Protein AF-A0A2S4N8R5-F1 (afdb_monomer)

Solvent-accessible surface area (backbone atoms only — not comparable to full-atom values): 6313 Å² total; per-residue (Å²): 136,84,87,77,91,78,88,81,74,86,78,80,82,78,76,77,73,79,75,76,75,75,77,70,88,65,82,81,84,76,76,81,76,52,71,65,43,36,54,51,11,47,50,42,48,66,61,55,50,41,71,87,46,85,51,78,59,66,81,78,53,58,80,82,55,45,61,66,49,49,62,58,44,29,70,75,69,68,49,50,74,67,57,48,47,21,34,52,49,26,35,52,52,63,70,74,110

pLDDT: mean 81.95, std 19.44, range [42.88, 98.0]

Organism: NCBI:txid1121886

Foldseek 3Di:
DDDDDDDPDDDPPPPPPPPPPPPPPDLPPDDPDDPVLLVLLVCCLVPQCPPPHHRDDLVPDDLVVLLVVLVVVCVVSVPDPSNSVSNSVNSSVVVVD

Sequence (97 aa):
MKKIVFLVSMVLLASCASKNKQIADQPIRGVKYSGEALASGKQIMENDCAKCHKAYSPKDFKQEEWKPIINRMAKKANLTDEQKYQVLDYITYTLSE

Structure (mmCIF, N/CA/C/O backbone):
data_AF-A0A2S4N8R5-F1
#
_entry.id   AF-A0A2S4N8R5-F1
#
loop_
_atom_site.group_PDB
_atom_site.id
_atom_site.type_symbol
_atom_site.label_atom_id
_atom_site.label_alt_id
_atom_site.label_comp_id
_atom_site.label_asym_id
_atom_site.label_entity_id
_atom_site.label_seq_id
_atom_site.pdbx_PDB_ins_code
_atom_site.Cartn_x
_atom_site.Cartn_y
_atom_site.Cartn_z
_atom_site.occupancy
_atom_site.B_iso_or_equiv
_atom_site.auth_seq_id
_atom_site.auth_comp_id
_atom_site.auth_asym_id
_atom_site.auth_atom_id
_atom_site.pdbx_PDB_model_num
ATOM 1 N N . MET A 1 1 ? 57.491 47.128 33.525 1.00 44.97 1 MET A N 1
ATOM 2 C CA . MET A 1 1 ? 56.570 47.470 32.416 1.00 44.97 1 MET A CA 1
ATOM 3 C C . MET A 1 1 ? 56.614 46.362 31.376 1.00 44.97 1 MET A C 1
ATOM 5 O O . MET A 1 1 ? 57.696 45.850 31.141 1.00 44.97 1 MET A O 1
ATOM 9 N N . LYS A 1 2 ? 55.460 46.080 30.749 1.00 42.88 2 LYS A N 1
ATOM 10 C CA . LYS A 1 2 ? 55.149 44.985 29.802 1.00 42.88 2 LYS A CA 1
ATOM 11 C C . LYS A 1 2 ? 54.761 43.674 30.534 1.00 42.88 2 LYS A C 1
ATOM 13 O O . LYS A 1 2 ? 55.632 43.017 31.072 1.00 42.88 2 LYS A O 1
ATOM 18 N N . LYS A 1 3 ? 53.478 43.412 30.855 1.00 45.62 3 LYS A N 1
ATOM 19 C CA . LYS A 1 3 ? 52.303 43.120 29.982 1.00 45.62 3 LYS A CA 1
ATOM 20 C C . LYS A 1 3 ? 52.570 41.832 29.179 1.00 45.62 3 LYS A C 1
ATOM 22 O O . LYS A 1 3 ? 53.614 41.781 28.557 1.00 45.62 3 LYS A O 1
ATOM 27 N N . ILE A 1 4 ? 51.759 40.781 29.088 1.00 59.97 4 ILE A N 1
ATOM 28 C CA . ILE A 1 4 ? 50.317 40.509 29.238 1.00 59.97 4 ILE A CA 1
ATOM 29 C C . ILE A 1 4 ? 50.254 38.957 29.212 1.00 59.97 4 ILE A C 1
ATOM 31 O O . ILE A 1 4 ? 50.978 38.344 28.436 1.00 59.97 4 ILE A O 1
ATOM 35 N N . VAL A 1 5 ? 49.702 38.292 30.230 1.00 54.47 5 VAL A N 1
ATOM 36 C CA . VAL A 1 5 ? 48.371 37.645 30.233 1.00 54.47 5 VAL A CA 1
ATOM 37 C C . VAL A 1 5 ? 48.017 36.897 28.935 1.00 54.47 5 VAL A C 1
ATOM 39 O O . VAL A 1 5 ? 48.034 37.477 27.863 1.00 54.47 5 VAL A O 1
ATOM 42 N N . PHE A 1 6 ? 47.603 3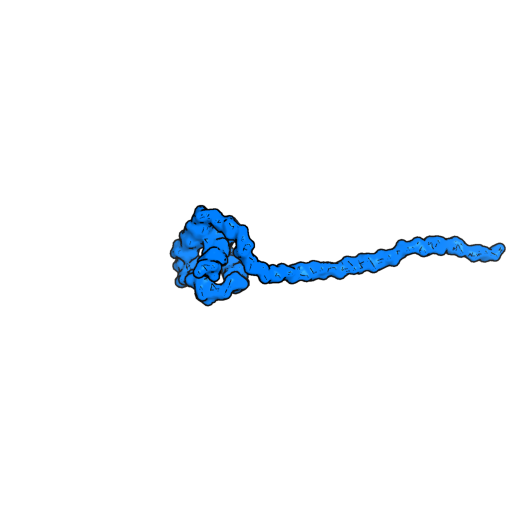5.639 29.102 1.00 50.03 6 PHE A N 1
ATOM 43 C CA . PHE A 1 6 ? 46.621 34.866 28.321 1.00 50.03 6 PHE A CA 1
ATOM 44 C C . PHE A 1 6 ? 47.105 33.469 27.929 1.00 50.03 6 PHE A C 1
ATOM 46 O O . PHE A 1 6 ? 47.582 33.204 26.830 1.00 50.03 6 PHE A O 1
ATOM 53 N N . LEU A 1 7 ? 46.878 32.560 28.882 1.00 54.47 7 LEU A N 1
ATOM 54 C CA . LEU A 1 7 ? 46.440 31.189 28.647 1.00 54.47 7 LEU A CA 1
ATOM 55 C C . LEU A 1 7 ? 45.354 31.175 27.557 1.00 54.47 7 LEU A C 1
ATOM 57 O O . LEU A 1 7 ? 44.194 31.478 27.834 1.00 54.47 7 LEU A O 1
ATOM 61 N N . VAL A 1 8 ? 45.720 30.829 26.325 1.00 56.16 8 VAL A N 1
ATOM 62 C CA . VAL A 1 8 ? 44.749 30.469 25.287 1.00 56.16 8 VAL A CA 1
ATOM 63 C C . VAL A 1 8 ? 44.578 28.960 25.345 1.00 56.16 8 VAL A C 1
ATOM 65 O O . VAL A 1 8 ? 45.332 28.180 24.769 1.00 56.16 8 VAL A O 1
ATOM 68 N N . SER A 1 9 ? 43.591 28.584 26.152 1.00 52.69 9 SER A N 1
ATOM 69 C CA . SER A 1 9 ? 42.998 27.261 26.215 1.00 52.69 9 SER A CA 1
ATOM 70 C C . SER A 1 9 ? 42.427 26.880 24.850 1.00 52.69 9 SER A C 1
ATOM 72 O O . SER A 1 9 ? 41.641 27.623 24.266 1.00 52.69 9 SER A O 1
ATOM 74 N N . MET A 1 10 ? 42.853 25.711 24.377 1.00 63.00 10 MET A N 1
ATOM 75 C CA . MET A 1 10 ? 42.073 24.699 23.664 1.00 63.00 10 MET A CA 1
ATOM 76 C C . MET A 1 10 ? 40.696 25.159 23.147 1.00 63.00 10 MET A C 1
ATOM 78 O O . MET A 1 10 ? 39.719 25.192 23.893 1.00 63.00 10 MET A O 1
ATOM 82 N N . VAL A 1 11 ? 40.585 25.389 21.839 1.00 61.28 11 VAL A N 1
ATOM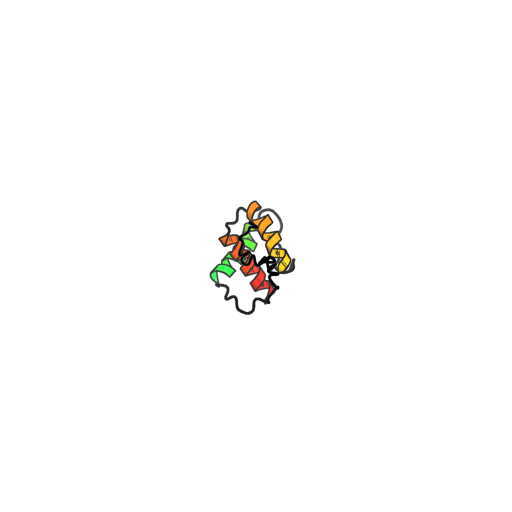 83 C CA . VAL A 1 11 ? 39.308 25.244 21.129 1.00 61.28 11 VAL A CA 1
ATOM 84 C C . VAL A 1 11 ? 39.523 24.201 20.042 1.00 61.28 11 VAL A C 1
ATOM 86 O O . VAL A 1 11 ? 39.939 24.490 18.924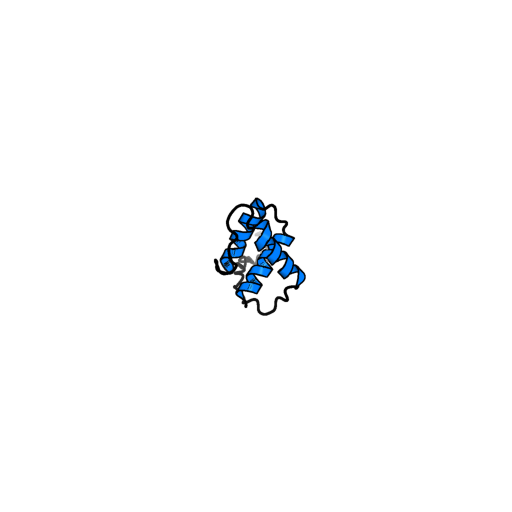 1.00 61.28 11 VAL A O 1
ATOM 89 N N . LEU A 1 12 ? 39.293 22.945 20.428 1.00 61.09 12 LEU A N 1
ATOM 90 C CA . LEU A 1 12 ? 39.115 21.828 19.511 1.00 61.09 12 LEU A CA 1
ATOM 91 C C . LEU A 1 12 ? 37.855 22.094 18.684 1.00 61.09 12 LEU A C 1
ATOM 93 O O . LEU A 1 12 ? 36.737 21.985 19.184 1.00 61.09 12 LEU A O 1
ATOM 97 N N . LEU A 1 13 ? 38.039 22.427 17.410 1.00 58.38 13 LEU A N 1
ATOM 98 C CA . LEU A 1 13 ? 36.973 22.411 16.414 1.00 58.38 13 LEU A CA 1
ATOM 99 C C . LEU A 1 13 ? 36.603 20.950 16.117 1.00 58.38 13 LEU A C 1
ATOM 101 O O . LEU A 1 13 ? 37.082 20.349 15.157 1.00 58.38 13 LEU A O 1
ATOM 105 N N . ALA A 1 14 ? 35.751 20.366 16.958 1.00 61.22 14 ALA A N 1
ATOM 106 C CA . ALA A 1 14 ? 35.056 19.125 16.645 1.00 61.22 14 ALA A CA 1
ATOM 107 C C . ALA A 1 14 ? 33.974 19.424 15.593 1.00 61.22 14 ALA A C 1
ATOM 109 O O . ALA A 1 14 ? 32.817 19.690 15.913 1.00 61.22 14 ALA A O 1
ATOM 110 N N . SER A 1 15 ? 34.367 19.420 14.317 1.00 57.66 15 SER A N 1
ATOM 111 C CA . SER A 1 15 ? 33.424 19.402 13.198 1.00 57.66 15 SER A CA 1
ATOM 112 C C . SER A 1 15 ? 32.787 18.016 13.139 1.00 57.66 15 SER A C 1
ATOM 114 O O . SER A 1 15 ? 33.358 17.064 12.604 1.00 57.66 15 SER A O 1
ATOM 116 N N . CYS A 1 16 ? 31.606 17.879 13.740 1.00 66.44 16 CYS A N 1
ATOM 117 C CA . CYS A 1 16 ? 30.734 16.739 13.502 1.00 66.44 16 CYS A CA 1
ATOM 118 C C . CYS A 1 16 ? 30.256 16.800 12.046 1.00 66.44 16 CYS A C 1
ATOM 120 O O . CYS A 1 16 ? 29.221 17.390 11.737 1.00 66.44 16 CYS A O 1
ATOM 122 N N . ALA A 1 17 ? 31.014 16.177 11.143 1.00 64.56 17 ALA A N 1
ATOM 123 C CA . ALA A 1 17 ? 30.515 15.800 9.833 1.00 64.56 17 ALA A CA 1
ATOM 124 C C . ALA A 1 17 ? 29.260 14.942 10.051 1.00 64.56 17 ALA A C 1
ATOM 126 O O . ALA A 1 17 ? 29.334 13.840 10.600 1.00 64.56 17 ALA A O 1
ATOM 127 N N . SER A 1 18 ? 28.098 15.482 9.678 1.00 59.59 18 SER A N 1
ATOM 128 C CA . SER A 1 18 ? 26.829 14.762 9.732 1.00 59.59 18 SER A CA 1
ATOM 129 C C . SER A 1 18 ? 26.979 13.479 8.928 1.00 59.59 18 SER A C 1
ATOM 131 O O . SER A 1 18 ? 27.108 13.502 7.705 1.00 59.59 18 SER A O 1
ATOM 133 N N . LYS A 1 19 ? 27.018 12.353 9.642 1.00 55.50 19 LYS A N 1
ATOM 134 C CA . LYS A 1 19 ? 27.082 11.017 9.067 1.00 55.50 19 LYS A CA 1
ATOM 135 C C . LYS A 1 19 ? 25.778 10.813 8.306 1.00 55.50 19 LYS A C 1
ATOM 137 O O . LYS A 1 19 ? 24.755 10.482 8.900 1.00 55.50 19 LYS A O 1
ATOM 142 N N . ASN A 1 20 ? 25.813 11.088 7.004 1.00 56.28 20 ASN A N 1
ATOM 143 C CA . ASN A 1 20 ? 24.745 10.770 6.074 1.00 56.28 20 ASN A CA 1
ATOM 144 C C . ASN A 1 20 ? 24.517 9.261 6.185 1.00 56.28 20 ASN A C 1
ATOM 146 O O . ASN A 1 20 ? 25.324 8.454 5.719 1.00 56.28 20 ASN A O 1
ATOM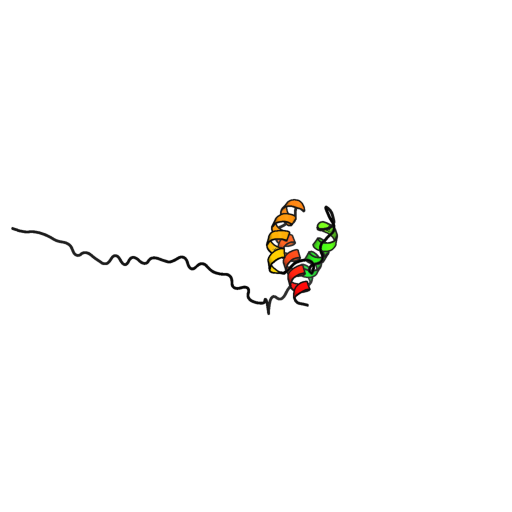 150 N N . LYS A 1 21 ? 23.481 8.881 6.936 1.00 45.22 21 LYS A N 1
ATOM 151 C CA . LYS A 1 21 ? 23.093 7.494 7.135 1.00 45.22 21 LYS A CA 1
ATOM 152 C C . LYS A 1 21 ? 22.451 7.072 5.822 1.00 45.22 21 LYS A C 1
ATOM 154 O O . LYS A 1 21 ? 21.233 7.114 5.686 1.00 45.22 21 LYS A O 1
ATOM 159 N N . GLN A 1 22 ? 23.285 6.689 4.853 1.00 48.97 22 GLN A N 1
ATOM 160 C CA . GLN A 1 22 ? 22.868 5.762 3.814 1.00 48.97 22 GLN A CA 1
ATOM 161 C C . GLN A 1 22 ? 22.254 4.581 4.555 1.00 48.97 22 GLN A C 1
ATOM 163 O O . GLN A 1 22 ? 22.946 3.795 5.206 1.00 48.97 22 GLN A O 1
ATOM 168 N N . ILE A 1 23 ? 20.925 4.526 4.541 1.00 50.81 23 ILE A N 1
ATOM 169 C CA . ILE A 1 23 ? 20.196 3.321 4.881 1.00 50.81 23 ILE A CA 1
ATOM 170 C C . ILE A 1 23 ? 20.524 2.393 3.724 1.00 50.81 23 ILE A C 1
ATOM 172 O O . ILE A 1 23 ? 19.943 2.487 2.648 1.00 50.81 23 ILE A O 1
ATOM 176 N N . ALA A 1 24 ? 21.576 1.605 3.932 1.00 49.06 24 ALA A N 1
ATOM 177 C CA . ALA A 1 24 ? 21.856 0.446 3.126 1.00 49.06 24 ALA A CA 1
ATOM 178 C C . ALA A 1 24 ? 20.573 -0.381 3.086 1.00 49.06 24 ALA A C 1
ATOM 180 O O . ALA A 1 24 ? 20.012 -0.709 4.135 1.00 49.06 24 ALA A O 1
ATOM 181 N N . ASP A 1 25 ? 20.126 -0.654 1.870 1.00 58.25 25 ASP A N 1
ATOM 182 C CA . ASP A 1 25 ? 19.165 -1.689 1.555 1.00 58.25 25 ASP A CA 1
ATOM 183 C C . ASP A 1 25 ? 19.731 -3.004 2.108 1.00 58.25 25 ASP A C 1
ATOM 185 O O . ASP A 1 25 ? 20.688 -3.578 1.585 1.00 58.25 25 ASP A O 1
ATOM 189 N N . GLN A 1 26 ? 19.276 -3.370 3.303 1.00 53.56 26 GLN A N 1
ATOM 190 C CA . GLN A 1 26 ? 19.564 -4.661 3.898 1.00 53.56 26 GLN A CA 1
ATOM 191 C C . GLN A 1 26 ? 18.405 -5.568 3.498 1.00 53.56 26 GLN A C 1
ATOM 193 O O . GLN A 1 26 ? 17.254 -5.196 3.748 1.00 53.56 26 GLN A O 1
ATOM 198 N N . PRO A 1 27 ? 18.673 -6.754 2.929 1.00 46.81 27 PRO A N 1
ATOM 199 C CA . PRO A 1 27 ? 17.618 -7.715 2.673 1.00 46.81 27 PRO A CA 1
ATOM 200 C C . PRO A 1 27 ? 16.955 -8.027 4.012 1.00 46.81 27 PRO A C 1
ATOM 202 O O . PRO A 1 27 ? 17.631 -8.401 4.975 1.00 46.81 27 PRO A O 1
ATOM 205 N N . ILE A 1 28 ? 15.637 -7.836 4.079 1.00 56.66 28 ILE A N 1
ATOM 206 C CA . ILE A 1 28 ? 14.821 -8.058 5.272 1.00 56.66 28 ILE A CA 1
ATOM 207 C C . ILE A 1 28 ? 14.698 -9.570 5.519 1.00 56.66 28 ILE A C 1
ATOM 209 O O . ILE A 1 28 ? 13.644 -10.181 5.397 1.00 56.66 28 ILE A O 1
ATOM 213 N N . ARG A 1 29 ? 15.810 -10.218 5.863 1.00 45.75 29 ARG A N 1
ATOM 214 C CA . ARG A 1 29 ? 15.802 -11.555 6.450 1.00 45.75 29 ARG A CA 1
ATOM 215 C C . ARG A 1 29 ? 15.540 -11.380 7.939 1.00 45.75 29 ARG A C 1
ATOM 217 O O . ARG A 1 29 ? 16.467 -11.139 8.705 1.00 45.75 29 ARG A O 1
ATOM 224 N N . GLY A 1 30 ? 14.268 -11.462 8.329 1.00 53.28 30 GLY A N 1
ATOM 225 C CA . GLY A 1 30 ? 13.880 -11.548 9.740 1.00 53.28 30 GLY A CA 1
ATOM 226 C C . GLY A 1 30 ? 12.691 -10.702 10.192 1.00 53.28 30 GLY A C 1
ATOM 227 O O . GLY A 1 30 ? 12.372 -10.750 11.379 1.00 53.28 30 GLY A O 1
ATOM 228 N N . VAL A 1 31 ? 12.010 -9.951 9.316 1.00 58.81 31 VAL A N 1
ATOM 229 C CA . VAL A 1 31 ? 10.741 -9.322 9.720 1.00 58.81 31 VAL A CA 1
ATOM 230 C C . VAL A 1 31 ? 9.672 -10.404 9.780 1.00 58.81 31 VAL A C 1
ATOM 232 O O . VAL A 1 31 ? 9.228 -10.930 8.764 1.00 58.81 31 VAL A O 1
ATOM 235 N N . LYS A 1 32 ? 9.277 -10.764 11.003 1.00 69.81 32 LYS A N 1
ATOM 236 C CA . LYS A 1 32 ? 8.044 -11.513 11.229 1.00 69.81 32 LYS A CA 1
ATOM 237 C C . LYS A 1 32 ? 6.873 -10.572 10.969 1.00 69.81 32 LYS A C 1
ATOM 239 O O . LYS A 1 32 ? 6.514 -9.786 11.841 1.00 69.81 32 LYS A O 1
ATOM 244 N N . TYR A 1 33 ? 6.284 -10.667 9.785 1.00 81.56 33 TYR A N 1
ATOM 245 C CA . TYR A 1 33 ? 4.986 -10.064 9.516 1.00 81.56 33 TYR A CA 1
ATOM 246 C C . TYR A 1 33 ? 3.908 -10.812 10.307 1.00 81.56 33 TYR A C 1
ATOM 248 O O . TYR A 1 33 ? 3.917 -12.046 10.361 1.00 81.56 33 TYR A O 1
ATOM 256 N N . SER A 1 34 ? 2.985 -10.091 10.947 1.00 88.50 34 SER A N 1
ATOM 257 C CA . SER A 1 34 ? 1.822 -10.744 11.553 1.00 88.50 34 SER A CA 1
ATOM 258 C C . SER A 1 34 ? 0.851 -11.168 10.447 1.00 88.50 34 SER A C 1
ATOM 260 O O . SER A 1 34 ? 0.651 -10.444 9.471 1.00 88.50 34 SER A O 1
ATOM 262 N N . GLY A 1 35 ? 0.227 -12.341 10.590 1.00 91.12 35 GLY A N 1
ATOM 263 C CA . GLY A 1 35 ? -0.755 -12.816 9.608 1.00 91.12 35 GLY A CA 1
ATOM 264 C C . GLY A 1 35 ? -1.934 -11.850 9.442 1.00 91.12 35 GLY A C 1
ATOM 265 O O . GLY A 1 35 ? -2.437 -11.671 8.338 1.00 91.12 35 GLY A O 1
ATOM 266 N N . GLU A 1 36 ? -2.321 -11.167 10.520 1.00 92.75 36 GLU A N 1
ATOM 267 C CA . GLU A 1 36 ? -3.374 -10.149 10.510 1.00 92.75 36 GLU A CA 1
ATOM 268 C C . GLU A 1 36 ? -2.978 -8.896 9.717 1.00 92.75 36 GLU A C 1
ATOM 270 O O . GLU A 1 36 ? -3.780 -8.396 8.926 1.00 92.75 36 GLU A O 1
ATOM 275 N N . ALA A 1 37 ? -1.736 -8.417 9.861 1.00 91.62 37 ALA A N 1
ATOM 276 C CA . ALA A 1 37 ? -1.243 -7.279 9.087 1.00 91.62 37 ALA A CA 1
ATOM 277 C C . ALA A 1 37 ? -1.177 -7.614 7.591 1.00 91.62 37 ALA A C 1
ATOM 279 O O . ALA A 1 37 ? -1.611 -6.812 6.765 1.00 91.62 37 ALA A O 1
ATOM 280 N N . LEU A 1 38 ? -0.717 -8.821 7.238 1.00 95.62 38 LEU A N 1
ATOM 281 C CA . LEU A 1 38 ? -0.686 -9.282 5.846 1.00 95.62 38 LEU A CA 1
ATOM 282 C C . LEU A 1 38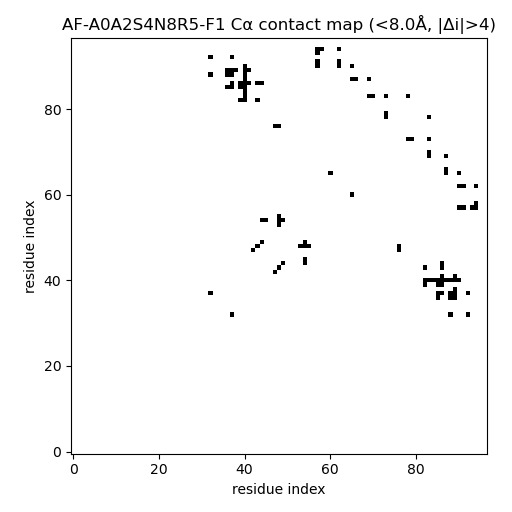 ? -2.091 -9.422 5.252 1.00 95.62 38 LEU A C 1
ATOM 284 O O . LEU A 1 38 ? -2.327 -8.987 4.125 1.00 95.62 38 LEU A O 1
ATOM 288 N N . ALA A 1 39 ? -3.033 -9.994 6.007 1.00 96.38 39 ALA A N 1
ATOM 289 C CA . ALA A 1 39 ? -4.424 -10.111 5.578 1.00 96.38 39 ALA A CA 1
ATOM 290 C C . ALA A 1 39 ? -5.067 -8.730 5.369 1.00 96.38 39 ALA A C 1
ATOM 292 O O . ALA A 1 39 ? -5.726 -8.504 4.352 1.00 96.38 39 ALA A O 1
ATOM 293 N N . SER A 1 40 ? -4.818 -7.789 6.283 1.00 96.94 40 SER A N 1
ATOM 294 C CA . SER A 1 40 ? -5.310 -6.411 6.182 1.00 96.94 40 SER A CA 1
ATOM 295 C C . SER A 1 40 ? -4.708 -5.687 4.977 1.00 96.94 40 SER A C 1
ATOM 297 O O . SER A 1 40 ? -5.444 -5.110 4.176 1.00 96.94 40 SER A O 1
ATOM 299 N N . GLY A 1 41 ? -3.390 -5.786 4.780 1.00 97.00 41 GLY A N 1
ATOM 300 C CA . GLY A 1 41 ? -2.697 -5.218 3.622 1.00 97.00 41 GLY A CA 1
ATOM 301 C C . GLY A 1 41 ? -3.219 -5.760 2.290 1.00 97.00 41 GLY A C 1
ATOM 302 O O . GLY A 1 41 ? -3.481 -4.981 1.370 1.00 97.00 41 GLY A O 1
ATOM 303 N N . LYS A 1 42 ? -3.459 -7.077 2.206 1.00 96.75 42 LYS A N 1
ATOM 304 C CA . LYS A 1 42 ? -4.088 -7.713 1.039 1.00 96.75 42 LYS A CA 1
ATOM 305 C C . LYS A 1 42 ? -5.492 -7.167 0.787 1.00 96.75 42 LYS A C 1
ATOM 307 O O . LYS A 1 42 ? -5.807 -6.788 -0.338 1.00 96.75 42 LYS A O 1
ATOM 312 N N . GLN A 1 43 ? -6.319 -7.085 1.828 1.00 96.94 43 GLN A N 1
ATOM 313 C CA . GLN A 1 43 ? -7.684 -6.578 1.708 1.00 96.94 43 GLN A CA 1
ATOM 314 C C . GLN A 1 43 ? -7.710 -5.127 1.206 1.00 96.94 43 GLN A C 1
A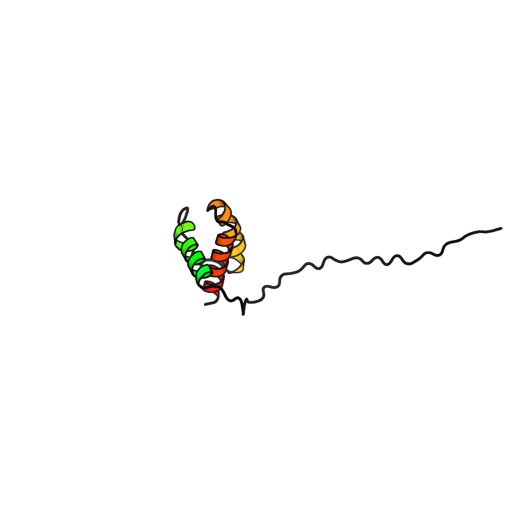TOM 316 O O . GLN A 1 43 ? -8.524 -4.792 0.348 1.00 96.94 43 GLN A O 1
ATOM 321 N N . ILE A 1 44 ? -6.812 -4.273 1.700 1.00 97.19 44 ILE A N 1
ATOM 322 C CA . ILE A 1 44 ? -6.696 -2.879 1.244 1.00 97.19 44 ILE A CA 1
ATOM 323 C C . ILE A 1 44 ? -6.277 -2.837 -0.234 1.00 97.19 44 ILE A C 1
ATOM 325 O O . ILE A 1 44 ? -6.873 -2.100 -1.022 1.00 97.19 44 ILE A O 1
ATOM 329 N N . MET A 1 45 ? -5.306 -3.660 -0.644 1.00 96.12 45 MET A N 1
ATOM 330 C CA . MET A 1 45 ? -4.891 -3.764 -2.051 1.00 96.12 45 MET A CA 1
ATOM 331 C C . MET A 1 45 ? -6.042 -4.186 -2.977 1.00 96.12 45 MET A C 1
ATOM 333 O O . MET A 1 45 ? -6.188 -3.631 -4.066 1.00 96.12 45 MET A O 1
ATOM 337 N N . GLU A 1 46 ? -6.876 -5.134 -2.549 1.00 94.19 46 GLU A N 1
ATOM 338 C CA . GLU A 1 46 ? -7.987 -5.661 -3.352 1.00 94.19 46 GLU A CA 1
ATOM 339 C C . GLU A 1 46 ? -9.198 -4.717 -3.381 1.00 94.19 46 GLU A C 1
ATOM 341 O O . GLU A 1 46 ? -9.821 -4.545 -4.430 1.00 94.19 46 GLU A O 1
ATOM 346 N N . ASN A 1 47 ? -9.510 -4.067 -2.257 1.00 93.56 47 ASN A N 1
ATOM 347 C CA . ASN A 1 47 ? -10.767 -3.335 -2.094 1.00 93.56 47 ASN A CA 1
ATOM 348 C C . ASN A 1 47 ? -10.615 -1.818 -2.170 1.00 93.56 47 ASN A C 1
ATOM 350 O O . ASN A 1 47 ? -11.514 -1.153 -2.678 1.00 93.56 47 ASN A O 1
ATOM 354 N N . ASP A 1 48 ? -9.518 -1.252 -1.662 1.00 95.12 48 ASP A N 1
ATOM 355 C CA . ASP A 1 48 ? -9.330 0.200 -1.585 1.00 95.12 48 ASP A CA 1
ATOM 356 C C . ASP A 1 48 ? -8.499 0.728 -2.754 1.00 95.12 48 ASP A C 1
ATOM 358 O O . ASP A 1 48 ? -8.853 1.746 -3.356 1.00 95.12 48 ASP A O 1
ATOM 362 N N . CYS A 1 49 ? -7.432 0.021 -3.139 1.00 95.56 49 CYS A N 1
ATOM 363 C CA . CYS A 1 49 ? -6.568 0.451 -4.242 1.00 95.56 49 CYS A CA 1
ATOM 364 C C . CYS A 1 49 ? -7.235 0.335 -5.625 1.00 95.56 49 CYS A C 1
ATOM 366 O O . CYS A 1 49 ? -6.789 0.996 -6.563 1.00 95.56 49 CYS A O 1
ATOM 368 N N . ALA A 1 50 ? -8.312 -0.450 -5.748 1.00 94.25 50 ALA A N 1
ATOM 369 C CA . ALA A 1 50 ? -9.082 -0.616 -6.982 1.00 94.25 50 ALA A CA 1
ATOM 370 C C . ALA A 1 50 ? -10.202 0.430 -7.179 1.00 94.25 50 ALA A C 1
ATOM 372 O O . ALA A 1 50 ? -10.852 0.447 -8.223 1.00 94.25 50 ALA A O 1
ATOM 373 N N . LYS A 1 51 ? -10.459 1.306 -6.194 1.00 95.25 51 LYS A N 1
ATOM 374 C CA . LYS A 1 51 ? -11.614 2.228 -6.221 1.00 95.25 51 LYS A CA 1
ATOM 375 C C . LYS A 1 51 ? -11.500 3.343 -7.262 1.00 95.25 51 LYS A C 1
ATOM 377 O O . LYS A 1 51 ? -12.517 3.805 -7.768 1.00 95.25 51 LYS A O 1
ATOM 382 N N . CYS A 1 52 ? -10.281 3.792 -7.562 1.00 96.50 52 CYS A N 1
ATOM 383 C CA . CYS A 1 52 ? -10.038 4.957 -8.426 1.00 96.50 52 CYS A CA 1
ATOM 384 C C . CYS A 1 52 ? -9.352 4.604 -9.756 1.00 96.50 52 CYS A C 1
ATOM 386 O O . CYS A 1 52 ? -9.430 5.365 -10.716 1.00 96.50 52 CYS A O 1
ATOM 388 N N . HIS A 1 53 ? -8.648 3.477 -9.810 1.00 95.94 53 HIS A N 1
ATOM 389 C CA . HIS A 1 53 ? -7.989 2.925 -10.992 1.00 95.94 53 HIS A CA 1
ATOM 390 C C . HIS A 1 53 ? -7.777 1.426 -10.770 1.00 95.94 53 HIS A C 1
ATOM 392 O O . HIS A 1 53 ? -8.031 0.919 -9.681 1.00 95.94 53 HIS A O 1
ATOM 398 N N . LYS A 1 54 ? -7.270 0.707 -11.778 1.00 93.88 54 LYS A N 1
ATOM 399 C CA . LYS A 1 54 ? -6.899 -0.704 -11.614 1.00 93.88 54 LYS A CA 1
ATOM 400 C C . LYS A 1 54 ? -5.905 -0.859 -10.453 1.00 93.88 54 LYS A C 1
ATOM 402 O O . LYS A 1 54 ? -4.916 -0.126 -10.403 1.00 93.88 54 LYS A O 1
ATOM 407 N N . ALA A 1 55 ? -6.156 -1.803 -9.548 1.00 92.94 55 ALA A N 1
ATOM 408 C CA . ALA A 1 55 ? -5.181 -2.174 -8.529 1.00 92.94 55 ALA A CA 1
ATOM 409 C C . ALA A 1 55 ? -3.961 -2.831 -9.191 1.00 92.94 55 ALA A C 1
ATOM 411 O O . ALA A 1 55 ? -4.102 -3.717 -10.038 1.00 92.94 55 ALA A O 1
ATOM 412 N N . TYR A 1 56 ? -2.772 -2.369 -8.817 1.00 95.38 56 TYR A N 1
ATOM 413 C CA . TYR A 1 56 ? -1.511 -2.925 -9.296 1.00 95.38 56 TYR A CA 1
ATOM 414 C C . TYR A 1 56 ? -1.170 -4.197 -8.517 1.00 95.38 56 TYR A C 1
ATOM 416 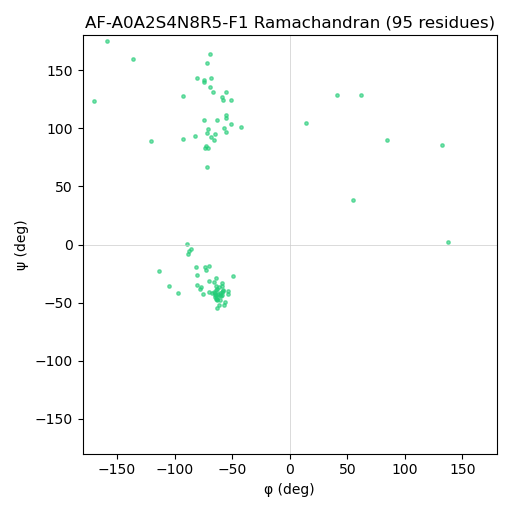O O . TYR A 1 56 ? -1.414 -4.275 -7.313 1.00 95.38 56 TYR A O 1
ATOM 424 N N . SER A 1 57 ? -0.596 -5.187 -9.193 1.00 95.06 57 SER A N 1
ATOM 425 C CA . SER A 1 57 ? -0.005 -6.358 -8.544 1.00 95.06 57 SER A 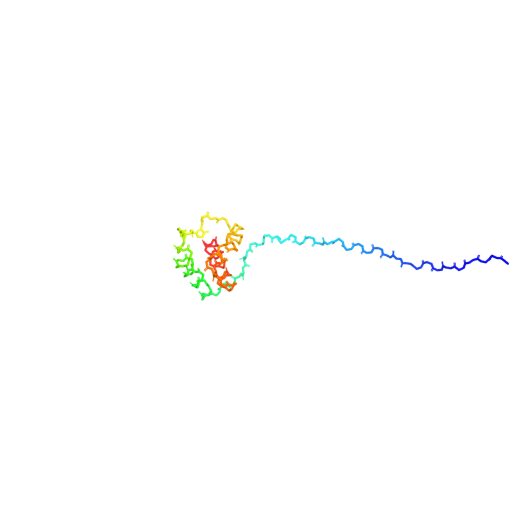CA 1
ATOM 426 C C . SER A 1 57 ? 1.250 -5.936 -7.777 1.00 95.06 57 SER A C 1
ATOM 428 O O . SER A 1 57 ? 2.009 -5.133 -8.316 1.00 95.06 57 SER A O 1
ATOM 430 N N . PRO A 1 58 ? 1.557 -6.511 -6.595 1.00 95.81 58 PRO A N 1
ATOM 431 C CA . PRO A 1 58 ? 2.838 -6.303 -5.908 1.00 95.81 58 PRO A CA 1
ATOM 432 C C . PRO A 1 58 ? 4.074 -6.496 -6.804 1.00 95.81 58 PRO A C 1
ATOM 434 O O . PRO A 1 58 ? 5.102 -5.870 -6.568 1.00 95.81 58 PRO A O 1
ATOM 437 N N . LYS A 1 59 ? 3.958 -7.316 -7.860 1.00 95.88 59 LYS A N 1
ATOM 438 C CA . LYS A 1 59 ? 5.028 -7.615 -8.828 1.00 95.88 59 LYS A CA 1
ATOM 439 C C . LYS A 1 59 ? 5.141 -6.606 -9.984 1.00 95.88 59 LYS A C 1
ATOM 441 O O . LYS A 1 59 ? 6.054 -6.738 -10.792 1.00 95.88 59 LYS A O 1
ATOM 446 N N . ASP A 1 60 ? 4.247 -5.618 -10.073 1.00 97.06 60 ASP A N 1
ATOM 447 C CA . ASP A 1 60 ? 4.263 -4.603 -11.143 1.00 97.06 60 ASP A CA 1
ATOM 448 C C . ASP A 1 60 ? 5.389 -3.567 -10.965 1.00 97.06 60 ASP A C 1
ATOM 450 O O . ASP A 1 60 ? 5.773 -2.905 -11.928 1.00 97.06 60 ASP A O 1
ATOM 454 N N . PHE A 1 61 ? 5.931 -3.435 -9.749 1.00 97.12 61 PHE A N 1
ATOM 455 C CA . PHE A 1 61 ? 7.027 -2.523 -9.416 1.00 97.12 61 PHE A CA 1
ATOM 456 C C . PHE A 1 61 ? 8.062 -3.210 -8.519 1.00 97.12 61 PHE A C 1
ATOM 458 O O . PHE A 1 61 ? 7.762 -4.197 -7.840 1.00 97.12 61 PHE A O 1
ATOM 465 N N . LYS A 1 62 ? 9.281 -2.665 -8.485 1.00 96.12 62 LYS A N 1
ATOM 466 C CA . LYS A 1 62 ? 10.341 -3.104 -7.568 1.00 96.12 62 LYS A CA 1
ATOM 467 C C . LYS A 1 62 ? 10.037 -2.666 -6.137 1.00 96.12 62 LYS A C 1
ATOM 469 O O . LYS A 1 62 ? 9.340 -1.677 -5.905 1.00 96.12 62 LYS A O 1
ATOM 474 N N . GLN A 1 63 ? 10.606 -3.376 -5.165 1.00 93.88 63 GLN A N 1
ATOM 475 C CA . GLN A 1 63 ? 10.370 -3.139 -3.738 1.00 93.88 63 GLN A CA 1
ATOM 476 C C . GLN A 1 63 ? 10.627 -1.677 -3.327 1.00 93.88 63 GLN A C 1
ATOM 478 O O . GLN A 1 63 ? 9.845 -1.088 -2.577 1.00 93.88 63 GLN A O 1
ATOM 483 N N . GLU A 1 64 ? 11.672 -1.051 -3.866 1.00 94.56 64 GLU A N 1
ATOM 484 C CA . GLU A 1 64 ? 12.082 0.314 -3.509 1.00 94.56 64 GLU A CA 1
ATOM 485 C C . GLU A 1 64 ? 11.129 1.381 -4.074 1.00 94.56 64 GLU A C 1
ATOM 487 O O . GLU A 1 64 ? 11.041 2.496 -3.550 1.00 94.56 64 GLU A O 1
ATOM 492 N N . GLU A 1 65 ? 10.382 1.041 -5.126 1.00 97.69 65 GLU A N 1
ATOM 493 C CA . GLU A 1 65 ? 9.435 1.933 -5.799 1.00 97.69 65 GLU A CA 1
ATOM 494 C C . GLU A 1 65 ? 8.099 2.016 -5.051 1.00 97.69 65 GLU A C 1
ATOM 496 O O . GLU A 1 65 ? 7.407 3.038 -5.097 1.00 97.69 65 GLU A O 1
ATOM 501 N N . TRP A 1 66 ? 7.743 0.978 -4.295 1.00 97.50 66 TRP A N 1
ATOM 502 C CA . TRP A 1 66 ? 6.447 0.902 -3.628 1.00 97.50 66 TRP A CA 1
ATOM 503 C C . TRP A 1 66 ? 6.257 1.948 -2.538 1.00 97.50 66 TRP A C 1
ATOM 505 O O . TRP A 1 66 ? 5.193 2.560 -2.455 1.00 97.50 66 TRP A O 1
ATOM 515 N N . LYS A 1 67 ? 7.279 2.234 -1.728 1.00 96.81 67 LYS A N 1
ATOM 516 C CA . LYS A 1 67 ? 7.167 3.232 -0.651 1.00 96.81 67 LYS A CA 1
ATOM 517 C C . LYS A 1 67 ? 6.746 4.621 -1.160 1.00 96.81 67 LYS A C 1
ATOM 519 O O . LYS A 1 67 ? 5.774 5.169 -0.629 1.00 96.81 67 LYS A O 1
ATOM 524 N N . PRO A 1 68 ? 7.407 5.228 -2.167 1.00 97.88 68 PRO A N 1
ATOM 525 C CA . PRO A 1 68 ? 6.950 6.506 -2.706 1.00 97.88 68 PRO A CA 1
ATOM 526 C C . PRO A 1 68 ? 5.584 6.419 -3.413 1.00 97.88 68 PRO A C 1
ATOM 528 O O . PRO A 1 68 ? 4.816 7.383 -3.328 1.00 97.88 68 PRO A O 1
ATOM 531 N N . ILE A 1 69 ? 5.241 5.292 -4.054 1.00 97.88 69 ILE A N 1
ATOM 532 C CA . ILE A 1 69 ? 3.916 5.075 -4.669 1.00 97.88 69 ILE A CA 1
ATOM 533 C C . ILE A 1 69 ? 2.817 5.081 -3.601 1.00 97.88 69 ILE A C 1
ATOM 535 O O . ILE A 1 69 ? 1.884 5.887 -3.672 1.00 97.88 69 ILE A O 1
ATOM 539 N N . ILE A 1 70 ? 2.956 4.241 -2.576 1.00 97.50 70 ILE A N 1
ATOM 540 C CA . ILE A 1 70 ? 1.984 4.099 -1.493 1.00 97.50 70 ILE A CA 1
ATOM 541 C C . ILE A 1 70 ? 1.865 5.402 -0.698 1.00 97.50 70 ILE A C 1
ATOM 543 O O . ILE A 1 70 ? 0.753 5.826 -0.407 1.00 97.50 70 ILE A O 1
ATOM 547 N N . ASN A 1 71 ? 2.957 6.133 -0.453 1.00 97.06 71 ASN A N 1
ATOM 548 C CA . ASN A 1 71 ? 2.882 7.460 0.177 1.00 97.06 71 ASN A CA 1
ATOM 549 C C . ASN A 1 71 ? 2.024 8.460 -0.618 1.00 97.06 71 ASN A C 1
ATOM 551 O O . ASN A 1 71 ? 1.347 9.309 -0.030 1.00 97.06 71 ASN A O 1
ATOM 555 N N . ARG A 1 72 ? 2.058 8.387 -1.954 1.00 97.44 72 ARG A N 1
ATOM 556 C CA . ARG A 1 72 ? 1.234 9.238 -2.821 1.00 97.44 72 ARG A CA 1
ATOM 557 C C . ARG A 1 72 ? -0.222 8.778 -2.823 1.00 97.44 72 ARG A C 1
ATOM 559 O O . ARG A 1 72 ? -1.113 9.624 -2.800 1.00 97.44 72 ARG A O 1
ATOM 566 N N . MET A 1 73 ? -0.459 7.469 -2.887 1.00 97.44 73 MET A N 1
ATOM 567 C CA . MET A 1 73 ? -1.806 6.902 -2.998 1.00 97.44 73 MET A CA 1
ATOM 568 C C . MET A 1 73 ? -2.557 6.908 -1.671 1.00 97.44 73 MET A C 1
ATOM 570 O O . MET A 1 73 ? -3.736 7.236 -1.673 1.00 97.44 73 MET A O 1
ATOM 574 N N . ALA A 1 74 ? -1.887 6.672 -0.542 1.00 96.94 74 ALA A N 1
ATOM 575 C CA . ALA A 1 74 ? -2.493 6.689 0.789 1.00 96.94 74 ALA A CA 1
ATOM 576 C C . ALA A 1 74 ? -3.240 8.001 1.067 1.00 96.94 74 ALA A C 1
ATOM 578 O O . ALA A 1 74 ? -4.376 7.974 1.523 1.00 96.94 74 ALA A O 1
ATOM 579 N N . LYS A 1 75 ? -2.664 9.150 0.683 1.00 96.25 75 LYS A N 1
ATOM 580 C CA . LYS A 1 75 ? -3.330 10.458 0.813 1.00 96.25 75 LYS A CA 1
ATOM 581 C C . LYS A 1 75 ? -4.588 10.582 -0.048 1.00 96.25 75 LYS A C 1
ATOM 583 O O . LYS A 1 75 ? -5.533 11.244 0.349 1.00 96.25 75 LYS A O 1
ATOM 588 N N . LYS A 1 76 ? -4.590 9.978 -1.239 1.00 96.31 76 LYS A N 1
ATOM 589 C CA . LYS A 1 76 ? -5.720 10.037 -2.182 1.00 96.31 76 LYS A CA 1
ATOM 590 C C . LYS A 1 76 ? -6.827 9.049 -1.823 1.00 96.31 76 LYS A C 1
ATOM 592 O O . LYS A 1 76 ? -7.994 9.341 -2.043 1.00 96.31 76 LYS A O 1
ATOM 597 N N . ALA A 1 77 ? -6.445 7.893 -1.292 1.00 95.94 77 ALA A N 1
ATOM 598 C CA . ALA A 1 77 ? -7.341 6.833 -0.852 1.00 95.94 77 ALA A CA 1
ATOM 599 C C . ALA A 1 77 ? -7.778 6.990 0.617 1.00 95.94 77 ALA A C 1
ATOM 601 O O . ALA A 1 77 ? -8.543 6.169 1.107 1.00 95.94 77 ALA A O 1
ATOM 602 N N . ASN A 1 78 ? -7.322 8.047 1.303 1.00 96.19 78 ASN A N 1
ATOM 603 C CA . ASN A 1 78 ? -7.582 8.315 2.721 1.00 96.19 78 ASN A CA 1
ATOM 604 C C . ASN A 1 78 ? -7.181 7.156 3.648 1.00 96.19 78 ASN A C 1
ATOM 606 O O . ASN A 1 78 ? -7.873 6.864 4.619 1.00 96.19 78 ASN A O 1
ATOM 610 N N . LEU A 1 79 ? -6.058 6.499 3.349 1.00 97.38 79 LEU A N 1
ATOM 611 C CA . LEU A 1 79 ? -5.513 5.457 4.215 1.00 97.38 79 LEU A CA 1
ATOM 612 C C . LEU A 1 79 ? -4.871 6.081 5.454 1.00 97.38 79 LEU A C 1
ATOM 614 O O . LEU A 1 79 ? -4.157 7.086 5.359 1.00 97.38 79 LEU A O 1
ATOM 618 N N . THR A 1 80 ? -5.075 5.444 6.604 1.00 98.00 80 THR A N 1
ATOM 619 C CA . THR A 1 80 ? -4.328 5.761 7.825 1.00 98.00 80 THR A CA 1
ATOM 620 C C . THR A 1 80 ? -2.863 5.343 7.689 1.00 98.00 80 THR A C 1
ATOM 622 O O . THR A 1 80 ? -2.495 4.556 6.812 1.00 98.00 80 THR A O 1
ATOM 625 N N . ASP A 1 81 ? -1.999 5.849 8.573 1.00 97.12 81 ASP A N 1
ATOM 626 C CA . ASP A 1 81 ? -0.594 5.431 8.584 1.00 97.12 81 ASP A CA 1
ATOM 627 C C . ASP A 1 81 ? -0.436 3.931 8.861 1.00 97.12 81 ASP A C 1
ATOM 629 O O . ASP A 1 81 ? 0.405 3.293 8.236 1.00 97.12 81 ASP A O 1
ATOM 633 N N . GLU A 1 82 ? -1.282 3.360 9.719 1.00 96.56 82 GLU A N 1
ATOM 634 C CA . GLU A 1 82 ? -1.318 1.920 9.993 1.00 96.56 82 GLU A CA 1
ATOM 635 C C . GLU A 1 82 ? -1.649 1.122 8.723 1.00 96.56 82 GLU A C 1
ATOM 637 O O . GLU A 1 82 ? -0.879 0.261 8.303 1.00 96.56 82 GLU A O 1
ATOM 642 N N . GLN A 1 83 ? -2.738 1.478 8.037 1.00 97.75 83 GLN A N 1
ATOM 643 C CA . GLN A 1 83 ? -3.148 0.836 6.782 1.00 97.75 83 GLN A CA 1
ATOM 644 C C . GLN A 1 83 ? -2.062 0.935 5.706 1.00 97.75 83 GLN A C 1
ATOM 646 O O . GLN A 1 83 ? -1.800 -0.014 4.968 1.00 97.75 83 GLN A O 1
ATOM 651 N N . LYS A 1 84 ? -1.387 2.084 5.634 1.00 97.31 84 LYS A N 1
ATOM 652 C CA . LYS A 1 84 ? -0.262 2.305 4.726 1.00 97.31 84 LYS A CA 1
ATOM 653 C C . LYS A 1 84 ? 0.889 1.328 4.993 1.00 97.31 84 LYS A C 1
ATOM 655 O O . LYS A 1 84 ? 1.459 0.805 4.036 1.00 97.31 84 LYS A O 1
ATOM 660 N N . TYR A 1 85 ? 1.241 1.086 6.258 1.00 96.12 85 TYR A N 1
ATOM 661 C CA . TYR A 1 85 ? 2.294 0.129 6.609 1.00 96.12 85 TYR A CA 1
ATOM 662 C C . TYR A 1 85 ? 1.871 -1.314 6.349 1.00 96.12 85 TYR A C 1
ATOM 664 O O . TYR A 1 85 ? 2.643 -2.047 5.746 1.00 96.12 85 TYR A O 1
ATOM 672 N N . GLN A 1 86 ? 0.631 -1.685 6.665 1.00 97.38 86 GLN A N 1
ATOM 673 C CA . GLN A 1 86 ? 0.097 -3.020 6.370 1.00 97.38 86 GLN A CA 1
ATOM 674 C C . GLN A 1 86 ? 0.156 -3.353 4.872 1.00 97.38 86 GLN A C 1
ATOM 676 O O . GLN A 1 86 ? 0.526 -4.462 4.489 1.00 97.38 86 GLN A O 1
ATOM 681 N N . VAL A 1 87 ? -0.145 -2.381 4.002 1.00 97.12 87 VAL A N 1
ATOM 682 C CA . VAL A 1 87 ? 0.003 -2.546 2.545 1.00 97.12 87 VAL A CA 1
ATOM 683 C C . VAL A 1 87 ? 1.466 -2.738 2.145 1.00 97.12 87 VAL A C 1
ATOM 685 O O . VAL A 1 87 ? 1.769 -3.625 1.348 1.00 97.12 87 VAL A O 1
ATOM 688 N N . LEU A 1 88 ? 2.385 -1.934 2.689 1.00 96.31 88 LEU A N 1
ATOM 689 C CA . LEU A 1 88 ? 3.817 -2.062 2.395 1.00 96.31 88 LEU A CA 1
ATOM 690 C C . LEU A 1 88 ? 4.390 -3.398 2.877 1.00 96.31 88 LEU A C 1
ATOM 692 O O . LEU A 1 88 ? 5.183 -4.012 2.162 1.00 96.31 88 LEU A O 1
ATOM 696 N N . ASP A 1 89 ? 3.961 -3.862 4.045 1.00 95.44 89 ASP A N 1
ATOM 697 C CA . ASP A 1 89 ? 4.326 -5.158 4.605 1.00 95.44 89 ASP A CA 1
ATOM 698 C C . ASP A 1 89 ? 3.821 -6.295 3.718 1.00 95.44 89 ASP A C 1
ATOM 700 O O . ASP A 1 89 ? 4.598 -7.173 3.347 1.00 95.44 89 ASP A O 1
ATOM 704 N N . TYR A 1 90 ? 2.556 -6.237 3.290 1.00 96.69 90 TYR A N 1
ATOM 705 C CA . TYR A 1 90 ? 1.980 -7.215 2.368 1.00 96.69 90 TYR A CA 1
ATOM 706 C C . TYR A 1 90 ? 2.724 -7.274 1.027 1.00 96.69 90 TYR A C 1
ATOM 708 O O . TYR A 1 90 ? 3.030 -8.363 0.534 1.00 96.69 90 TYR A O 1
ATOM 716 N N . ILE A 1 91 ? 3.052 -6.120 0.444 1.00 96.12 91 ILE A N 1
ATOM 717 C CA . ILE A 1 91 ? 3.816 -6.049 -0.806 1.00 96.12 91 ILE A CA 1
ATOM 718 C C . ILE A 1 91 ? 5.215 -6.642 -0.618 1.00 96.12 91 ILE A C 1
ATOM 720 O O . ILE A 1 91 ? 5.635 -7.470 -1.422 1.00 96.12 91 ILE A O 1
ATOM 724 N N . THR A 1 92 ? 5.917 -6.248 0.446 1.00 94.88 92 THR A N 1
ATOM 725 C CA . THR A 1 92 ? 7.283 -6.718 0.725 1.00 94.88 92 THR A CA 1
ATOM 726 C C . THR A 1 92 ? 7.302 -8.226 0.957 1.00 94.88 92 THR A C 1
ATOM 728 O O . THR A 1 92 ? 8.111 -8.923 0.350 1.00 94.88 92 THR A O 1
ATOM 731 N N . TYR A 1 93 ? 6.359 -8.740 1.750 1.00 93.94 93 TYR A N 1
ATOM 732 C CA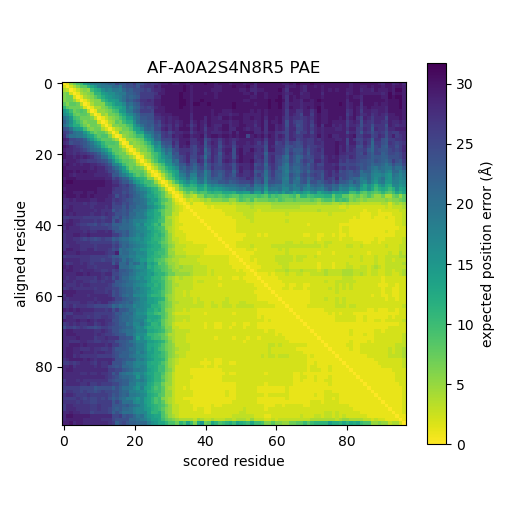 . TYR A 1 93 ? 6.162 -10.174 1.946 1.00 93.94 93 TYR A CA 1
ATOM 733 C C . TYR A 1 93 ? 5.937 -10.894 0.610 1.00 93.94 93 TYR A C 1
ATOM 735 O O . TYR A 1 93 ? 6.650 -11.838 0.288 1.00 93.94 93 TYR A O 1
ATOM 743 N N . THR A 1 94 ? 5.025 -10.389 -0.225 1.00 94.31 94 THR A N 1
ATOM 744 C CA . THR A 1 94 ? 4.696 -10.993 -1.530 1.00 94.31 94 THR A CA 1
ATOM 745 C C . THR A 1 94 ? 5.866 -10.981 -2.521 1.00 94.31 94 THR A C 1
ATOM 747 O O . THR A 1 94 ? 5.927 -11.829 -3.406 1.00 94.31 94 THR A O 1
ATOM 750 N N . LEU A 1 95 ? 6.776 -10.010 -2.419 1.00 93.62 95 LEU A N 1
ATOM 751 C CA . LEU A 1 95 ? 7.985 -9.938 -3.246 1.00 93.62 95 LEU A CA 1
ATOM 752 C C . LEU A 1 95 ? 9.113 -10.845 -2.734 1.00 93.62 95 LEU A C 1
ATOM 754 O O . LEU A 1 95 ? 10.032 -11.146 -3.494 1.00 93.62 95 LEU A O 1
ATOM 758 N N . SER A 1 96 ? 9.055 -11.253 -1.464 1.00 88.31 96 SER A N 1
ATOM 759 C CA . SER A 1 96 ? 10.036 -12.147 -0.840 1.00 88.31 96 SER A CA 1
ATOM 760 C C . SER A 1 96 ? 9.728 -13.643 -0.991 1.00 88.31 96 SER A C 1
ATOM 762 O O . SER A 1 96 ? 10.588 -14.457 -0.656 1.00 88.31 96 SER A O 1
ATOM 764 N N . GLU A 1 97 ? 8.542 -13.981 -1.507 1.00 76.44 97 GLU A N 1
ATOM 765 C CA . GLU A 1 97 ? 8.058 -15.341 -1.807 1.00 76.44 97 GLU A CA 1
ATOM 766 C C . GLU A 1 97 ? 8.132 -15.643 -3.317 1.00 76.44 97 GLU A C 1
ATOM 768 O O . GLU A 1 97 ? 8.670 -16.713 -3.681 1.00 76.44 97 GLU A O 1
#

Radius of gyration: 24.92 Å; Cα contacts (8 Å, |Δi|>4): 59; chains: 1; bounding box: 68×63×44 Å

Secondary structure (DSSP, 8-state):
----------------------------TT----HHHHHHHHHHHHHTTTSSSPPPPGGGS-HHHHHHHHHHHHHHHT--HHHHHHHHHHHHHHHH-

InterPro domains:
  IPR018588 Dihaem cytochrome c [PF09626] (47-92)
  IPR036909 Cytochrome c-like domain superfamily [G3DSA:1.10.760.10] (40-94)
  IPR036909 Cytochrome c-like domain superfamily [SSF46626] (1-92)

Mean predicted aligned error: 13.09 Å